Protein AF-A0A2M7QNM3-F1 (afdb_monomer)

Radius of gyration: 11.85 Å; Cα contacts (8 Å, |Δi|>4): 27; chains: 1; bounding box: 23×22×26 Å

Structure (mmCIF, N/CA/C/O backbone):
data_AF-A0A2M7QNM3-F1
#
_entry.id   AF-A0A2M7QNM3-F1
#
loop_
_atom_site.group_PDB
_atom_site.id
_atom_site.type_symbol
_atom_site.label_atom_id
_atom_site.label_alt_id
_atom_site.label_comp_id
_atom_site.label_asym_id
_atom_site.label_entity_id
_atom_site.label_seq_id
_atom_site.pdbx_PDB_ins_code
_atom_site.Cartn_x
_atom_site.Cartn_y
_atom_site.Cartn_z
_atom_site.occupancy
_atom_site.B_iso_or_equiv
_atom_site.auth_seq_id
_atom_site.auth_comp_id
_atom_site.auth_asym_id
_atom_site.auth_atom_id
_atom_site.pdbx_PDB_model_num
ATOM 1 N N . ALA A 1 1 ? 1.233 11.088 4.155 1.00 66.50 1 ALA A N 1
ATOM 2 C CA . ALA A 1 1 ? 2.053 10.596 3.030 1.00 66.50 1 ALA A CA 1
ATOM 3 C C . ALA A 1 1 ? 3.168 9.728 3.597 1.00 66.50 1 ALA A C 1
ATOM 5 O O . ALA A 1 1 ? 3.783 10.136 4.574 1.00 66.50 1 ALA A O 1
ATOM 6 N N . SER A 1 2 ? 3.359 8.520 3.060 1.00 78.44 2 SER A N 1
ATOM 7 C CA . SER A 1 2 ? 4.428 7.602 3.473 1.00 78.44 2 SER A CA 1
ATOM 8 C C . SER A 1 2 ? 5.594 7.676 2.493 1.00 78.44 2 SER A C 1
ATOM 10 O O . SER A 1 2 ? 5.374 7.641 1.286 1.00 78.44 2 SER A O 1
ATOM 12 N N . ASP A 1 3 ? 6.820 7.690 3.010 1.00 85.38 3 ASP A N 1
ATOM 13 C CA . ASP A 1 3 ? 8.032 7.740 2.180 1.00 85.38 3 ASP A CA 1
ATOM 14 C C . ASP A 1 3 ? 8.571 6.343 1.812 1.00 85.38 3 ASP A C 1
ATOM 16 O O . ASP A 1 3 ? 9.577 6.221 1.118 1.00 85.38 3 ASP A O 1
ATOM 20 N N . TY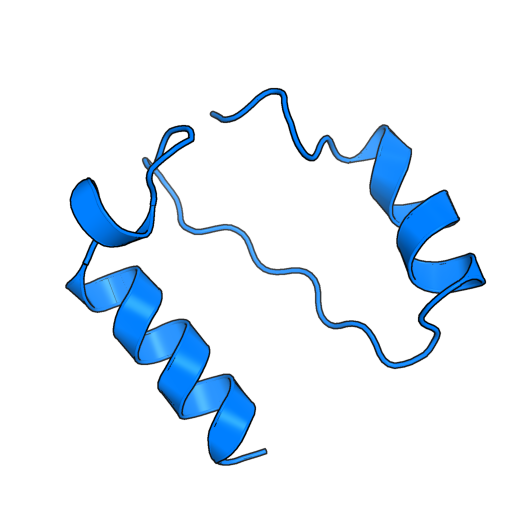R A 1 4 ? 7.909 5.271 2.264 1.00 89.81 4 TYR A N 1
ATOM 21 C CA . TYR A 1 4 ? 8.364 3.886 2.063 1.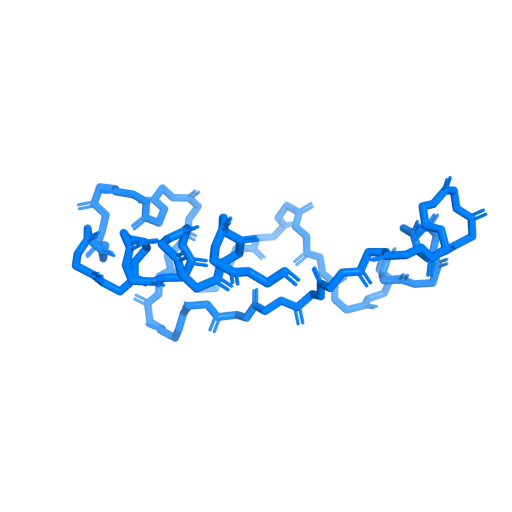00 89.81 4 TYR A CA 1
ATOM 22 C C . TYR A 1 4 ? 8.062 3.358 0.658 1.00 89.81 4 TYR A C 1
ATOM 24 O O . TYR A 1 4 ? 8.803 2.531 0.129 1.00 89.81 4 TYR A O 1
ATOM 32 N N . VAL A 1 5 ? 6.963 3.824 0.061 1.00 91.44 5 VAL A N 1
ATOM 33 C CA . VAL A 1 5 ? 6.556 3.486 -1.304 1.00 91.44 5 VAL A CA 1
ATOM 34 C C . VAL A 1 5 ? 6.212 4.786 -2.010 1.00 91.44 5 VAL A C 1
ATOM 36 O O . VAL A 1 5 ? 5.143 5.354 -1.806 1.00 91.44 5 VAL A O 1
ATOM 39 N N . SER A 1 6 ? 7.143 5.270 -2.829 1.00 92.31 6 SER A N 1
ATOM 40 C CA . SER A 1 6 ? 6.944 6.475 -3.635 1.00 92.31 6 SER A CA 1
ATOM 41 C C . SER A 1 6 ? 6.578 6.126 -5.084 1.00 92.31 6 SER A C 1
ATOM 43 O O . SER A 1 6 ? 6.936 5.046 -5.572 1.00 92.31 6 SER A O 1
ATOM 45 N N . PRO A 1 7 ? 5.955 7.056 -5.834 1.00 92.88 7 PRO A N 1
ATOM 46 C CA . PRO A 1 7 ? 5.639 6.847 -7.247 1.00 92.88 7 PRO A CA 1
ATOM 47 C C . PRO A 1 7 ? 6.839 6.447 -8.115 1.00 92.88 7 PRO A C 1
ATOM 49 O O . PRO A 1 7 ? 6.688 5.669 -9.057 1.00 92.88 7 PRO A O 1
ATOM 52 N N . ALA A 1 8 ? 8.048 6.908 -7.772 1.00 95.50 8 ALA A N 1
ATOM 53 C CA . ALA A 1 8 ? 9.279 6.541 -8.473 1.00 95.50 8 ALA A CA 1
ATOM 54 C C . ALA A 1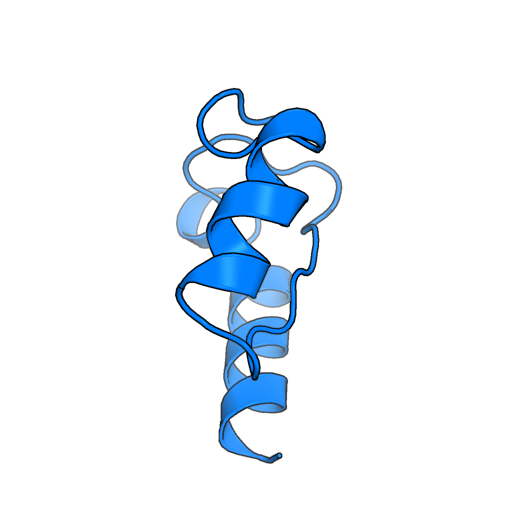 8 ? 9.594 5.033 -8.383 1.00 95.50 8 ALA A C 1
ATOM 56 O O . ALA A 1 8 ? 10.226 4.471 -9.277 1.00 95.50 8 ALA A O 1
ATOM 57 N N . MET A 1 9 ? 9.124 4.353 -7.333 1.00 96.19 9 MET A N 1
ATOM 58 C CA . MET A 1 9 ? 9.349 2.922 -7.112 1.00 96.19 9 MET A CA 1
ATOM 59 C C . MET A 1 9 ? 8.352 2.041 -7.879 1.00 96.19 9 MET A C 1
ATOM 61 O O . MET A 1 9 ? 8.613 0.853 -8.076 1.00 96.19 9 MET A O 1
ATOM 65 N N . HIS A 1 10 ? 7.235 2.597 -8.368 1.00 95.44 10 HIS A N 1
ATOM 66 C CA . HIS A 1 10 ? 6.168 1.826 -9.020 1.00 95.44 10 HIS A CA 1
ATOM 67 C C . HIS A 1 10 ? 6.661 1.040 -10.243 1.00 95.44 10 HIS A C 1
ATOM 69 O O . HIS A 1 10 ? 6.235 -0.095 -10.455 1.00 95.44 10 HIS A O 1
ATOM 75 N N . GLY A 1 11 ? 7.593 1.600 -11.023 1.00 97.50 11 GLY A N 1
ATOM 76 C CA . GLY A 1 11 ? 8.189 0.899 -12.165 1.00 97.50 11 GLY A CA 1
ATOM 77 C C . GLY A 1 11 ? 8.945 -0.367 -11.746 1.00 97.50 11 GLY A C 1
ATOM 78 O O . GLY A 1 11 ? 8.741 -1.437 -12.317 1.00 97.50 11 GLY A O 1
ATOM 79 N N . ALA A 1 12 ? 9.758 -0.273 -10.691 1.00 98.06 12 ALA A N 1
ATOM 80 C CA . ALA A 1 12 ? 10.519 -1.399 -1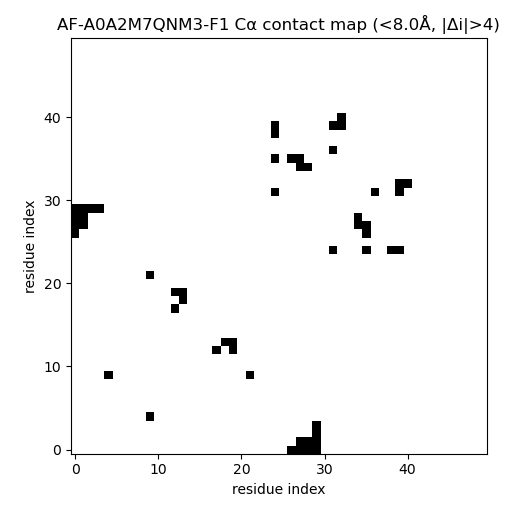0.154 1.00 98.06 12 ALA A CA 1
ATOM 81 C C . ALA A 1 12 ? 9.622 -2.483 -9.530 1.00 98.06 12 ALA A C 1
ATOM 83 O O . ALA A 1 12 ? 9.971 -3.666 -9.595 1.00 98.06 12 ALA A O 1
ATOM 84 N N . ILE A 1 13 ? 8.485 -2.080 -8.949 1.00 97.81 13 ILE A N 1
ATOM 85 C CA . ILE A 1 13 ? 7.454 -2.982 -8.420 1.00 97.81 13 ILE A CA 1
ATOM 86 C C . ILE A 1 13 ? 6.807 -3.759 -9.568 1.00 97.81 13 ILE A C 1
ATOM 88 O O . ILE A 1 13 ? 6.849 -4.985 -9.553 1.00 97.81 13 ILE A O 1
ATOM 92 N N . ARG A 1 14 ? 6.291 -3.078 -10.600 1.00 97.81 14 ARG A N 1
ATOM 93 C CA . ARG A 1 14 ? 5.635 -3.743 -11.744 1.00 97.81 14 ARG A CA 1
ATOM 94 C C . ARG A 1 14 ? 6.580 -4.657 -12.523 1.00 97.81 14 ARG A C 1
ATOM 96 O O . ARG A 1 14 ? 6.151 -5.699 -13.001 1.00 97.81 14 ARG A O 1
ATOM 103 N N . ALA A 1 15 ? 7.865 -4.312 -12.611 1.00 98.12 15 ALA A N 1
ATOM 104 C CA . ALA A 1 15 ? 8.860 -5.167 -13.258 1.00 98.12 15 ALA A CA 1
ATOM 105 C C . ALA A 1 15 ? 9.060 -6.514 -12.534 1.00 98.12 15 ALA A C 1
ATOM 107 O O . ALA A 1 15 ? 9.334 -7.519 -13.183 1.00 98.12 15 ALA A O 1
ATOM 108 N N . ARG A 1 16 ? 8.934 -6.544 -11.199 1.00 98.31 16 ARG A N 1
ATOM 109 C CA . ARG A 1 16 ? 9.086 -7.763 -10.376 1.00 98.31 16 ARG A CA 1
ATOM 110 C C . ARG A 1 16 ? 7.768 -8.494 -10.146 1.00 98.31 16 ARG A C 1
ATOM 112 O O . ARG A 1 16 ? 7.758 -9.714 -10.037 1.00 98.31 16 ARG A O 1
ATOM 119 N N . PHE A 1 17 ? 6.673 -7.745 -10.084 1.00 97.44 17 PHE A N 1
ATOM 120 C CA . PHE A 1 17 ? 5.325 -8.231 -9.824 1.00 97.44 17 PHE A CA 1
ATOM 121 C C . PHE A 1 17 ? 4.386 -7.702 -10.919 1.00 97.44 17 PHE A C 1
ATOM 123 O O . PHE A 1 1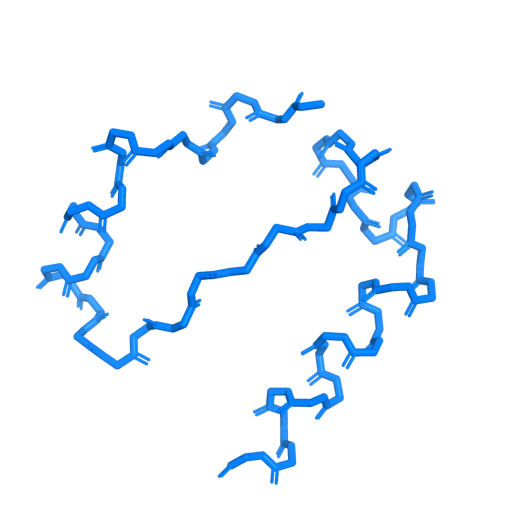7 ? 3.689 -6.708 -10.708 1.00 97.44 17 PHE A O 1
ATOM 130 N N . PRO A 1 18 ? 4.358 -8.333 -12.108 1.00 97.06 18 PRO A N 1
ATOM 131 C CA . PRO A 1 18 ? 3.615 -7.808 -13.257 1.00 97.06 18 PRO A CA 1
ATOM 132 C C . PRO A 1 18 ? 2.106 -7.680 -13.024 1.00 97.06 18 PRO A C 1
ATOM 134 O O . PRO A 1 18 ? 1.473 -6.796 -13.592 1.00 97.06 18 PRO A O 1
ATOM 137 N N . ALA A 1 19 ? 1.543 -8.525 -12.157 1.00 95.88 19 ALA A N 1
ATOM 138 C CA . ALA A 1 19 ? 0.131 -8.497 -11.775 1.00 95.88 19 ALA A CA 1
ATOM 139 C C . ALA A 1 19 ? -0.177 -7.561 -10.586 1.00 95.88 19 ALA A C 1
ATOM 141 O O . ALA A 1 19 ? -1.298 -7.553 -10.088 1.00 95.88 19 ALA A O 1
ATOM 142 N N . ALA A 1 20 ? 0.795 -6.783 -10.091 1.00 96.00 20 ALA A N 1
ATOM 143 C CA . ALA A 1 20 ? 0.577 -5.920 -8.934 1.00 96.00 20 ALA A CA 1
ATOM 144 C C . ALA A 1 20 ? -0.411 -4.775 -9.228 1.00 96.00 20 ALA A C 1
ATOM 146 O O . ALA A 1 20 ? -0.221 -3.975 -10.154 1.00 96.00 20 ALA A O 1
ATOM 147 N N . ARG A 1 21 ? -1.413 -4.640 -8.352 1.00 94.12 21 ARG A N 1
ATOM 148 C CA . ARG A 1 21 ? -2.276 -3.460 -8.225 1.00 94.12 21 ARG A CA 1
ATOM 149 C C . ARG A 1 21 ? -1.678 -2.517 -7.177 1.00 94.12 21 ARG A C 1
ATOM 151 O O . ARG A 1 21 ? -1.284 -2.965 -6.106 1.00 94.12 21 ARG A O 1
ATOM 158 N N . ILE A 1 22 ? -1.575 -1.228 -7.501 1.00 94.38 22 ILE A N 1
ATOM 159 C CA . ILE A 1 22 ? -1.052 -0.199 -6.591 1.00 94.38 22 ILE A CA 1
ATOM 160 C C . ILE A 1 22 ? -2.198 0.751 -6.265 1.00 94.38 22 ILE A C 1
ATOM 162 O O . ILE A 1 22 ? -2.722 1.392 -7.175 1.00 94.38 22 ILE A O 1
ATOM 166 N N . GLU A 1 23 ? -2.557 0.837 -4.987 1.00 93.75 23 GLU A N 1
ATOM 167 C CA . GLU A 1 23 ? -3.625 1.700 -4.475 1.00 93.75 23 GLU A CA 1
ATOM 168 C C . GLU A 1 23 ? -3.118 2.539 -3.304 1.00 93.75 23 GLU A C 1
ATOM 170 O O . GLU A 1 23 ? -2.273 2.092 -2.527 1.00 93.75 23 GLU A O 1
ATOM 175 N N . THR A 1 24 ? -3.642 3.757 -3.183 1.00 93.31 24 THR A N 1
ATOM 176 C CA . THR A 1 24 ? -3.278 4.704 -2.124 1.00 93.31 24 THR A CA 1
ATOM 177 C C . THR A 1 24 ? -4.458 4.882 -1.178 1.00 93.31 24 THR A C 1
ATOM 179 O O . THR A 1 24 ? -5.549 5.244 -1.614 1.00 93.31 24 THR A O 1
ATOM 182 N N . VAL A 1 25 ? -4.231 4.692 0.124 1.00 94.50 25 VAL A N 1
ATOM 183 C CA . VAL A 1 25 ? -5.199 5.059 1.169 1.00 94.50 25 VAL A CA 1
ATOM 184 C C . VAL A 1 25 ? -4.973 6.524 1.542 1.00 94.50 25 VAL A C 1
ATOM 186 O O . VAL A 1 25 ? -3.987 6.866 2.198 1.00 94.50 25 VAL A O 1
ATOM 189 N N . GLU A 1 26 ? -5.869 7.399 1.087 1.00 93.06 26 GLU A N 1
ATOM 190 C CA . GLU A 1 26 ? -5.736 8.845 1.272 1.00 93.06 26 GLU A CA 1
ATOM 191 C C . GLU A 1 26 ? -5.740 9.242 2.758 1.00 93.06 26 GLU A C 1
ATOM 193 O O . GLU A 1 26 ? -6.491 8.711 3.584 1.00 93.06 26 GLU A O 1
ATOM 198 N N . GLY A 1 27 ? -4.883 10.201 3.111 1.00 92.25 27 GLY A N 1
ATOM 199 C CA . GLY A 1 27 ? -4.749 10.673 4.488 1.00 92.25 27 GLY A CA 1
ATOM 200 C C . GLY A 1 27 ? -4.152 9.662 5.477 1.00 92.25 27 GLY A C 1
ATOM 201 O O . GLY A 1 27 ? -4.260 9.897 6.679 1.00 92.25 27 GLY A O 1
ATOM 202 N N . ALA A 1 28 ? -3.542 8.563 5.015 1.00 94.56 28 ALA A N 1
ATOM 203 C CA . ALA A 1 28 ? -2.732 7.676 5.850 1.00 94.56 28 ALA A CA 1
ATOM 204 C C . ALA A 1 28 ? -1.229 8.020 5.785 1.00 94.56 28 ALA A C 1
ATOM 206 O O . ALA A 1 28 ? -0.706 8.549 4.790 1.00 94.56 28 ALA A O 1
ATOM 207 N N . GLY A 1 29 ? -0.521 7.728 6.873 1.00 91.94 29 GLY A N 1
ATOM 208 C CA . GLY A 1 29 ? 0.930 7.710 6.952 1.00 91.94 29 GLY A CA 1
ATOM 209 C C . GLY A 1 29 ? 1.484 6.319 6.654 1.00 91.94 29 GLY A C 1
ATO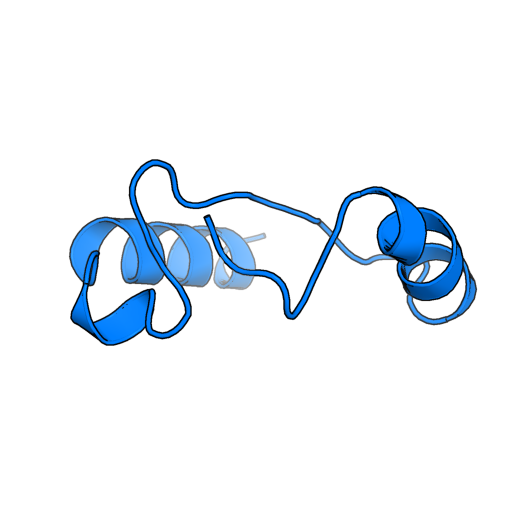M 210 O O . GLY A 1 29 ? 1.104 5.661 5.687 1.00 91.94 29 GLY A O 1
ATOM 211 N N . HIS A 1 30 ? 2.450 5.888 7.460 1.00 92.81 30 HIS A N 1
ATOM 212 C CA . HIS A 1 30 ? 3.107 4.596 7.284 1.00 92.81 30 HIS A CA 1
ATOM 213 C C . HIS A 1 30 ? 2.265 3.429 7.827 1.00 92.81 30 HIS A C 1
ATOM 215 O O . HIS A 1 30 ? 2.367 2.313 7.322 1.00 92.81 30 HIS A O 1
ATOM 221 N N . TRP A 1 31 ? 1.439 3.658 8.850 1.00 94.12 31 TRP A N 1
ATOM 222 C CA . TRP A 1 31 ? 0.727 2.603 9.576 1.00 94.12 31 TRP A CA 1
ATOM 223 C C . TRP A 1 31 ? -0.748 2.620 9.185 1.00 94.12 31 TRP A C 1
ATOM 225 O O . TRP A 1 31 ? -1.638 2.761 10.017 1.00 94.12 31 TRP A O 1
ATOM 235 N N . LEU A 1 32 ? -1.010 2.456 7.888 1.00 94.81 32 LEU A N 1
ATOM 236 C CA . LEU A 1 32 ? -2.339 2.625 7.286 1.00 94.81 32 LEU A CA 1
ATOM 237 C C . LEU A 1 32 ? -3.423 1.752 7.938 1.00 94.81 32 LEU A C 1
ATOM 239 O O . LEU A 1 32 ? -4.549 2.207 8.107 1.00 94.81 32 LEU A O 1
ATOM 243 N N . HIS A 1 33 ? -3.070 0.548 8.386 1.00 95.12 33 HIS A N 1
ATOM 244 C CA . HIS A 1 33 ? -3.973 -0.343 9.119 1.00 95.12 33 HIS A CA 1
ATOM 245 C C . HIS A 1 33 ? -4.376 0.189 10.509 1.00 95.12 33 HIS A C 1
ATOM 247 O O . HIS A 1 33 ? -5.450 -0.147 10.992 1.00 95.12 33 HIS A O 1
ATOM 253 N N . ALA A 1 34 ? -3.542 1.012 11.153 1.00 97.12 34 ALA A N 1
ATOM 254 C CA . ALA A 1 34 ? -3.836 1.644 12.439 1.00 97.12 34 ALA A CA 1
ATOM 255 C C . ALA A 1 34 ? -4.449 3.048 12.274 1.00 97.12 34 ALA A C 1
ATOM 257 O O . ALA A 1 34 ? -5.305 3.446 13.056 1.00 97.12 34 ALA A O 1
ATOM 258 N N . GLU A 1 35 ? -4.024 3.799 11.254 1.00 95.81 35 GLU A N 1
ATOM 259 C CA . GLU A 1 35 ? -4.467 5.178 11.002 1.00 95.81 35 GLU A CA 1
ATOM 260 C C . GLU A 1 35 ? -5.813 5.250 10.262 1.00 95.81 35 GLU A C 1
ATOM 262 O O . GLU A 1 35 ? -6.612 6.157 10.497 1.00 95.81 35 GLU A O 1
ATOM 267 N N . LYS A 1 36 ? -6.059 4.310 9.343 1.00 97.12 36 LYS A N 1
ATOM 268 C CA . LYS A 1 36 ? -7.252 4.229 8.485 1.00 97.12 36 LYS A CA 1
ATOM 269 C C . LYS A 1 36 ? -7.760 2.775 8.406 1.00 97.12 36 LYS A C 1
ATOM 271 O O . LYS A 1 36 ? -7.807 2.211 7.311 1.00 97.12 36 LYS A O 1
ATOM 276 N N . PRO A 1 37 ? -8.145 2.154 9.539 1.00 97.75 37 PRO 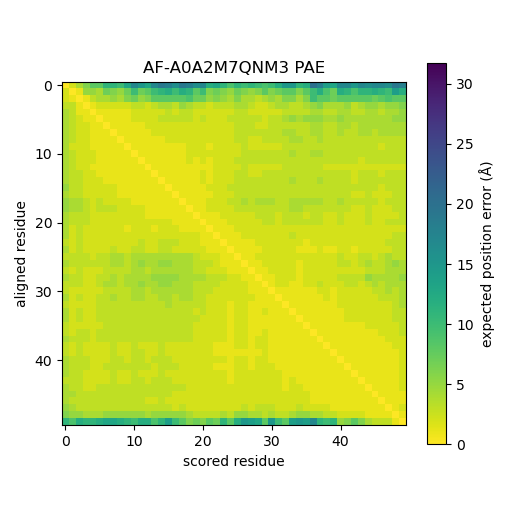A N 1
ATOM 277 C CA . PRO A 1 37 ? -8.454 0.722 9.609 1.00 97.75 37 PRO A CA 1
ATOM 278 C C . PRO A 1 37 ? -9.566 0.287 8.646 1.00 97.75 37 PRO A C 1
ATOM 280 O O . PRO A 1 37 ? -9.419 -0.719 7.962 1.00 97.75 37 PRO A O 1
ATOM 283 N N . GLU A 1 38 ? -10.643 1.067 8.540 1.00 98.06 38 GLU A N 1
ATOM 284 C CA . GLU A 1 38 ? -11.797 0.762 7.680 1.00 98.06 38 GLU A CA 1
ATOM 285 C C . GLU A 1 38 ? -11.430 0.794 6.191 1.00 98.06 38 GLU A C 1
ATOM 287 O O . GLU A 1 38 ? -11.730 -0.139 5.451 1.00 98.06 38 GLU A O 1
ATOM 292 N N . ALA A 1 39 ? -10.725 1.843 5.752 1.00 97.38 39 ALA A N 1
ATOM 293 C CA . ALA A 1 39 ? -10.299 1.978 4.360 1.00 97.38 39 ALA A CA 1
ATOM 294 C C . ALA A 1 39 ? -9.256 0.918 3.975 1.00 97.38 39 ALA A C 1
ATOM 296 O O . ALA A 1 39 ? -9.286 0.393 2.864 1.00 97.38 39 ALA A O 1
ATOM 297 N N . PHE A 1 40 ? -8.348 0.586 4.898 1.00 96.88 40 PHE A N 1
ATOM 298 C CA . PH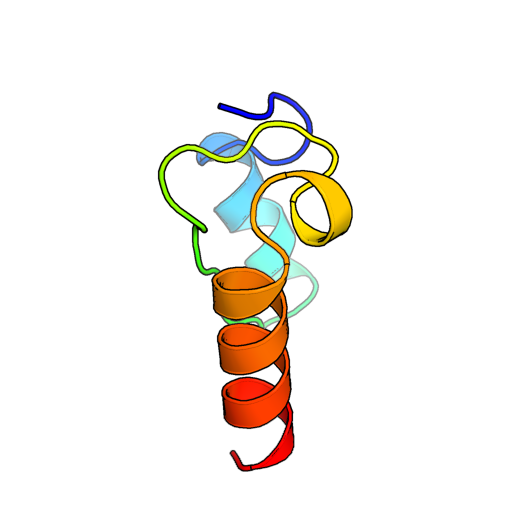E A 1 40 ? -7.394 -0.499 4.702 1.00 96.88 40 PHE A CA 1
ATOM 299 C C . PHE A 1 40 ? -8.104 -1.852 4.567 1.00 96.88 40 PHE A C 1
ATOM 301 O O . PHE A 1 40 ? -7.811 -2.592 3.631 1.00 96.88 40 PHE A O 1
ATOM 308 N N . LEU A 1 41 ? -9.054 -2.157 5.459 1.00 97.69 41 LEU A N 1
ATOM 309 C CA . LEU A 1 41 ? -9.812 -3.408 5.417 1.00 97.69 41 LEU A CA 1
ATOM 310 C C . LEU A 1 41 ? -10.597 -3.546 4.108 1.00 97.69 41 LEU A C 1
ATOM 312 O O . LEU A 1 41 ? -10.469 -4.570 3.446 1.00 97.69 41 LEU A O 1
ATOM 316 N N . ALA A 1 42 ? -11.302 -2.496 3.680 1.00 97.25 42 ALA A N 1
ATOM 317 C CA . ALA A 1 42 ? -12.044 -2.503 2.420 1.00 97.25 4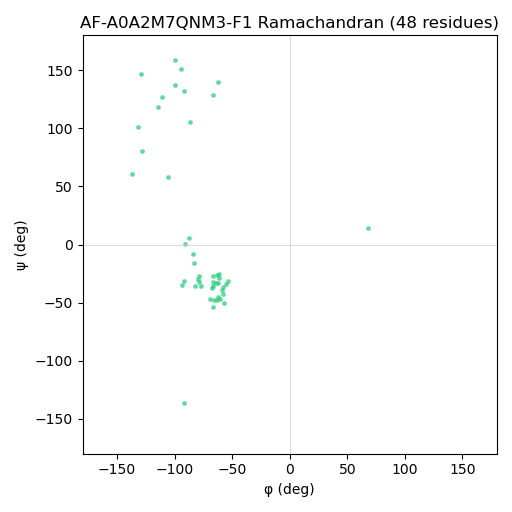2 ALA A CA 1
ATOM 318 C C . ALA A 1 42 ? -11.138 -2.776 1.202 1.00 97.25 42 ALA A C 1
ATOM 320 O O . ALA A 1 42 ? -11.519 -3.505 0.287 1.00 97.25 42 ALA A O 1
ATOM 321 N N . ALA A 1 43 ? -9.918 -2.224 1.186 1.00 96.38 43 ALA A N 1
ATOM 322 C CA . ALA A 1 43 ? -8.954 -2.484 0.116 1.00 96.38 43 ALA A CA 1
ATOM 323 C C . ALA A 1 43 ? -8.464 -3.945 0.107 1.00 96.38 43 ALA A C 1
ATOM 325 O O . ALA A 1 43 ? -8.246 -4.515 -0.966 1.00 96.38 43 ALA A O 1
ATOM 326 N N . VAL A 1 44 ? -8.308 -4.555 1.290 1.00 96.44 44 VAL A N 1
ATOM 327 C CA . VAL A 1 44 ? -7.951 -5.975 1.439 1.00 96.44 44 VAL A CA 1
ATOM 328 C C . VAL A 1 44 ? -9.101 -6.879 0.997 1.00 96.44 44 VAL A C 1
ATOM 330 O O . VAL A 1 44 ? -8.860 -7.799 0.223 1.00 96.44 44 VAL A O 1
ATOM 333 N N . GLU A 1 45 ? -10.335 -6.608 1.421 1.00 97.56 45 GLU A N 1
ATOM 334 C CA . GLU A 1 45 ? -11.527 -7.358 0.993 1.00 97.56 45 GLU A CA 1
ATOM 335 C C . GLU A 1 45 ? -11.674 -7.320 -0.534 1.00 97.56 45 GLU A C 1
ATOM 337 O O . GLU A 1 45 ? -11.696 -8.363 -1.182 1.00 97.56 45 GLU A O 1
ATOM 342 N N . ALA A 1 46 ? -11.602 -6.127 -1.134 1.00 96.19 46 ALA A N 1
ATOM 343 C CA . ALA A 1 46 ? -11.657 -5.967 -2.586 1.00 96.19 46 ALA A CA 1
ATOM 344 C C . ALA A 1 46 ? -10.503 -6.661 -3.335 1.00 96.19 46 ALA A C 1
ATOM 346 O O . ALA A 1 46 ? -10.632 -6.948 -4.521 1.00 96.19 46 ALA A O 1
ATOM 347 N N . PHE A 1 47 ? -9.352 -6.878 -2.689 1.00 95.69 47 PHE A N 1
ATOM 348 C CA . PHE A 1 47 ? -8.251 -7.650 -3.268 1.00 95.69 47 PHE A CA 1
ATOM 349 C C . PHE A 1 47 ? -8.505 -9.161 -3.207 1.00 95.69 47 PHE A C 1
ATOM 351 O O . PHE A 1 47 ? -8.091 -9.869 -4.118 1.00 95.69 47 PHE A O 1
ATOM 358 N N . LEU A 1 48 ? -9.147 -9.651 -2.144 1.00 96.00 48 LEU A N 1
ATOM 359 C CA . LEU A 1 48 ? -9.430 -11.075 -1.946 1.00 96.00 48 LEU A CA 1
ATOM 360 C C . LEU A 1 48 ? -10.628 -11.569 -2.769 1.00 96.00 48 LEU A C 1
ATOM 362 O O . LEU A 1 48 ? -10.666 -12.747 -3.116 1.00 96.00 48 LEU A O 1
ATOM 366 N N . ASP A 1 49 ? -11.570 -10.681 -3.084 1.00 95.69 49 ASP A N 1
ATOM 367 C CA . ASP A 1 49 ? -12.762 -10.990 -3.884 1.00 95.69 49 ASP A CA 1
ATOM 368 C C . ASP A 1 49 ? -12.526 -10.943 -5.410 1.00 95.69 49 ASP A C 1
ATOM 370 O O . ASP A 1 49 ? -13.426 -11.292 -6.179 1.00 95.69 49 ASP A O 1
ATOM 374 N N . ALA A 1 50 ? -11.352 -10.482 -5.856 1.00 83.69 50 ALA A N 1
ATOM 375 C CA . ALA A 1 50 ? -10.987 -10.293 -7.266 1.00 83.69 50 ALA A CA 1
ATOM 376 C C . ALA A 1 50 ? -10.350 -11.540 -7.901 1.00 83.69 50 ALA A C 1
ATOM 378 O O . ALA A 1 50 ? -10.639 -11.787 -9.097 1.00 83.69 50 ALA A O 1
#

Nearest PDB structures (foldseek):
  3bf8-assembly2_B  TM=9.546E-01  e=2.598E-03  Escherichia coli
  3kxp-assembly4_G  TM=8.153E-01  e=7.420E-02  Mesorhizobium loti
  3bdi-assembly1_A  TM=8.118E-01  e=6.850E-02  Thermoplasma acidophilum DSM 1728
  4etw-assembly2_C  TM=7.379E-01  e=5.521E+00  Shigella flexneri

Mean predicted aligned error: 2.82 Å

pLDDT: mean 94.19, std 5.45, range [66.5, 98.31]

Foldseek 3Di:
DEPPDDPVCVVVVCVVVVPDDDDDDPPDYDPCCVRPVPSVVVVVVVVVVD

Sequence (50 aa):
ASDYVSPAMHGAIRARFPAARIETVEGAGHWLHAEKPEAFLAAVEAFLDA

Solvent-accessible surface area (backbone atoms only — not comparable to full-atom values): 3271 Å² total; per-residue (Å²): 109,41,86,89,72,47,81,84,49,50,63,64,45,41,74,76,35,76,85,67,83,88,84,82,70,84,96,21,51,82,53,34,66,78,72,35,43,68,66,43,48,53,55,51,51,60,59,75,78,106

Secondary structure (DSSP, 8-state):
--SSS-GGGHHHHHHH-TT------TT--S-HHHHSHHHHHHHHHHHH--